Protein AF-A0A7S3HAJ5-F1 (afdb_monomer)

Secondary structure (DSSP, 8-state):
--HHHHHHHHHHHHHHHHHHHHHHHHHHHH-HHHH-GGGSSSSS-PPPPPSSTTHHHHHHHHS-HHHHHHHHHHHHHHHHHHHHHHHHHHHHHHHHHHHHHHHHHHTS---TT--GGGGGSGGGSPTT-GGGHHHHHHHHHHHHHHHHHHHHHHHHHHHT-

Solvent-accessible surface area (backbone atoms only — not comparable to full-atom values): 9421 Å² total; per-residue (Å²): 134,62,72,64,58,53,54,50,51,52,50,53,51,48,52,52,50,50,53,50,50,54,49,46,58,54,46,52,74,72,40,46,76,79,74,42,51,87,62,64,68,96,56,83,84,59,80,72,83,57,89,60,89,73,37,54,59,57,52,62,71,68,55,51,69,71,56,43,36,73,73,50,33,72,69,47,34,52,52,51,52,52,51,52,48,51,53,51,50,48,54,69,45,49,52,60,46,48,68,53,46,38,56,60,23,57,70,32,78,66,53,98,84,60,60,80,73,43,30,58,30,76,82,15,53,60,91,92,44,80,69,60,51,55,64,50,54,47,49,54,52,44,51,50,53,49,54,52,54,51,50,56,50,48,55,54,53,59,75,76,106

Nearest PDB structures (foldseek):
  8wg4-assembly1_A  TM=8.025E-01  e=1.136E-02  Mus musculus

Organism: NCBI:txid89044

Sequence (161 aa):
MTTNSIWATFSINGLFFAGLMLLFEYYRTRVLDLYAPKSRGNNPKFDLPREGFLQWVKQLYEIDDEKMFTIAGMDGYMFLRFLLFCCKLVTICSVPCALILIPVYATAPSSAYVYNFEVASMANINHNGHRLWAPFVCAYLFTFVFLYLIHKEYENFIVMR

Foldseek 3Di:
DDPVVVVVVCVVVVVVVVVVLVVCLVCVVVPCVVNPVVCPDPPDHDDRQDDDRPVNVVVVVVDDLVNQCVPLPPVRSLVVVVVVLVVVLCVVQVVVLLVQQQVLQLPAPADPPADDCSSSDPVRHDDPDPSVVSVVVSVVVSVVVVVVSVVVVVVVSVVSD

pLDDT: mean 83.34, std 10.15, range [54.38, 96.69]

InterPro domains:
  IPR032880 CSC1/OSCA1-like, N-terminal transmembrane domain [PF13967] (6-153)
  IPR045122 Calcium permeable stress-gated cation channel 1-like [PTHR13018] (1-161)

Structure (mmCIF, N/CA/C/O backbone):
data_AF-A0A7S3HAJ5-F1
#
_entry.id   AF-A0A7S3HAJ5-F1
#
loop_
_atom_site.group_PDB
_atom_site.id
_atom_site.type_symbol
_atom_site.label_atom_id
_atom_site.label_alt_id
_atom_site.label_comp_id
_atom_site.label_asym_id
_atom_site.label_entity_id
_atom_site.label_seq_id
_atom_site.pdbx_PDB_ins_code
_atom_site.Cartn_x
_atom_site.Cartn_y
_atom_site.Cartn_z
_atom_site.occupancy
_atom_site.B_iso_or_equiv
_atom_site.auth_seq_id
_atom_site.auth_comp_id
_atom_site.auth_asym_id
_atom_site.auth_atom_id
_atom_site.pdbx_PDB_model_num
ATOM 1 N N . MET A 1 1 ? 19.028 14.182 -9.783 1.00 56.41 1 MET A N 1
ATOM 2 C CA . MET A 1 1 ? 19.153 13.978 -8.316 1.00 56.41 1 MET A CA 1
ATOM 3 C C . MET A 1 1 ? 20.288 13.002 -8.061 1.00 56.41 1 MET A C 1
ATOM 5 O O . MET A 1 1 ? 20.353 12.000 -8.760 1.00 56.41 1 MET A O 1
ATOM 9 N N . THR A 1 2 ? 21.200 13.276 -7.127 1.00 75.19 2 THR A N 1
ATOM 10 C CA . THR A 1 2 ? 22.263 12.312 -6.797 1.00 75.19 2 THR A CA 1
ATOM 11 C C . THR A 1 2 ? 21.691 11.196 -5.924 1.00 75.19 2 THR A C 1
ATOM 13 O O . THR A 1 2 ? 20.869 11.441 -5.040 1.00 75.19 2 THR A O 1
ATOM 16 N N . THR A 1 3 ? 22.131 9.959 -6.151 1.00 76.38 3 THR A N 1
ATOM 17 C CA . THR A 1 3 ? 21.718 8.774 -5.376 1.00 76.38 3 THR A CA 1
ATOM 18 C C . THR A 1 3 ? 21.933 8.974 -3.869 1.00 76.38 3 THR A C 1
ATOM 20 O O . THR A 1 3 ? 21.141 8.510 -3.053 1.00 76.38 3 THR A O 1
ATOM 23 N N . ASN A 1 4 ? 22.942 9.766 -3.495 1.00 84.44 4 ASN A N 1
ATOM 24 C CA . ASN A 1 4 ? 23.254 10.111 -2.108 1.00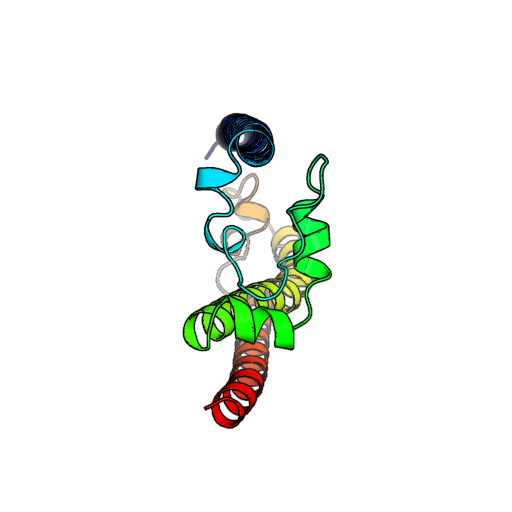 84.44 4 ASN A CA 1
ATOM 25 C C . ASN A 1 4 ? 22.162 10.952 -1.434 1.00 84.44 4 ASN A C 1
ATOM 27 O O . ASN A 1 4 ? 21.859 10.723 -0.266 1.00 84.44 4 ASN A O 1
ATOM 31 N N . SER A 1 5 ? 21.543 11.896 -2.152 1.00 86.75 5 SER A N 1
ATOM 32 C CA . SER A 1 5 ? 20.444 12.694 -1.598 1.00 86.75 5 SER A CA 1
ATOM 33 C C . SER A 1 5 ? 19.233 11.823 -1.273 1.00 86.75 5 SER A C 1
ATOM 35 O O . SER A 1 5 ? 18.606 12.019 -0.240 1.00 86.75 5 SER A O 1
ATOM 37 N N . ILE A 1 6 ? 18.948 10.817 -2.104 1.00 86.31 6 ILE A N 1
ATOM 38 C CA . ILE A 1 6 ? 17.839 9.880 -1.892 1.00 86.31 6 ILE A CA 1
ATOM 39 C C . ILE A 1 6 ? 18.073 9.057 -0.618 1.00 86.31 6 ILE A C 1
ATOM 41 O O . ILE A 1 6 ? 17.205 9.015 0.252 1.00 86.31 6 ILE A O 1
ATOM 45 N N . TRP A 1 7 ? 19.262 8.465 -0.462 1.00 88.75 7 TRP A N 1
ATOM 46 C CA . TRP A 1 7 ? 19.624 7.710 0.744 1.00 88.75 7 TRP A CA 1
ATOM 47 C C . TRP A 1 7 ? 19.600 8.561 2.013 1.00 88.75 7 TRP A C 1
ATOM 49 O O . TRP A 1 7 ? 19.108 8.100 3.044 1.00 88.75 7 TRP A O 1
ATOM 59 N N . ALA A 1 8 ? 20.075 9.806 1.942 1.00 92.31 8 ALA A N 1
ATOM 60 C CA . ALA A 1 8 ? 19.991 10.738 3.060 1.00 92.31 8 ALA A CA 1
ATOM 61 C C . ALA A 1 8 ? 18.527 11.023 3.438 1.00 92.31 8 ALA A C 1
ATOM 63 O O . ALA A 1 8 ? 18.167 10.924 4.610 1.00 92.31 8 ALA A O 1
ATOM 64 N N . THR A 1 9 ? 17.660 11.293 2.455 1.00 92.88 9 THR A N 1
ATOM 65 C CA . THR A 1 9 ? 16.228 11.528 2.688 1.00 92.88 9 THR A CA 1
ATOM 66 C C . THR A 1 9 ? 15.540 10.300 3.280 1.00 92.88 9 THR A C 1
ATOM 68 O O . THR A 1 9 ? 14.816 10.440 4.264 1.00 92.88 9 THR A O 1
ATOM 71 N N . PHE A 1 10 ? 15.778 9.098 2.750 1.00 93.25 10 PHE A N 1
ATOM 72 C CA . PHE A 1 10 ? 15.230 7.863 3.324 1.00 93.25 10 PHE A CA 1
ATOM 73 C C . PHE A 1 10 ? 15.692 7.646 4.762 1.00 93.25 10 PHE A C 1
ATOM 75 O O . PHE A 1 10 ? 14.879 7.300 5.615 1.00 93.25 10 PHE A O 1
ATOM 82 N N . SER A 1 11 ? 16.972 7.892 5.044 1.00 94.88 11 SER A N 1
ATOM 83 C CA . SER A 1 11 ? 17.536 7.695 6.381 1.00 94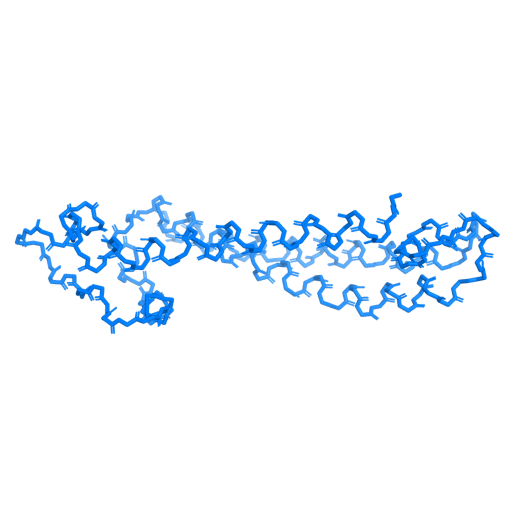.88 11 SER A CA 1
ATOM 84 C C . SER A 1 11 ? 16.925 8.662 7.394 1.00 94.88 11 SER A C 1
ATOM 86 O O . SER A 1 11 ? 16.471 8.238 8.453 1.00 94.88 11 SER A O 1
ATOM 88 N N . ILE A 1 12 ? 16.851 9.954 7.059 1.00 95.94 12 ILE A N 1
ATOM 89 C CA . ILE A 1 12 ? 16.289 10.983 7.945 1.00 95.94 12 ILE A CA 1
ATOM 90 C C . ILE A 1 12 ? 14.798 10.727 8.199 1.00 95.94 12 ILE A C 1
ATOM 92 O O . ILE A 1 12 ? 14.366 10.724 9.351 1.00 95.94 12 ILE A O 1
ATOM 96 N N . ASN A 1 13 ? 14.016 10.460 7.146 1.00 96.19 13 ASN A N 1
ATOM 97 C CA . ASN A 1 13 ? 12.589 10.166 7.297 1.00 96.19 13 ASN A CA 1
ATOM 98 C C . ASN A 1 13 ? 12.351 8.858 8.058 1.00 96.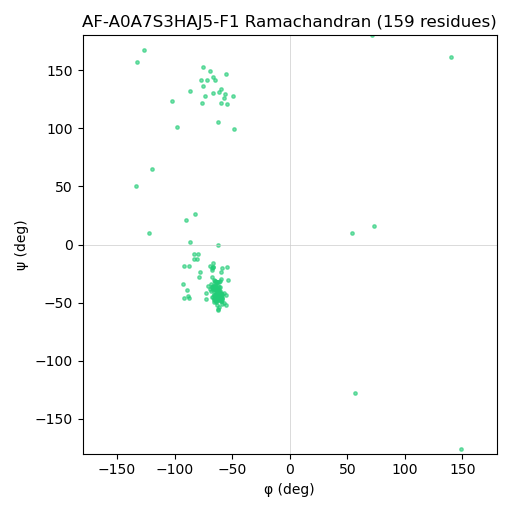19 13 ASN A C 1
ATOM 100 O O . ASN A 1 13 ? 11.450 8.795 8.888 1.00 96.19 13 ASN A O 1
ATOM 104 N N . GLY A 1 14 ? 13.173 7.833 7.818 1.00 96.50 14 GLY A N 1
ATOM 105 C CA . GLY A 1 14 ? 13.107 6.562 8.534 1.00 96.50 14 GLY A CA 1
ATOM 106 C C . GLY A 1 14 ? 13.385 6.720 10.028 1.00 96.50 14 GLY A C 1
ATOM 107 O O . GLY A 1 14 ? 12.641 6.181 10.844 1.00 96.50 14 GLY A O 1
ATOM 108 N N . LEU A 1 15 ? 14.397 7.512 10.399 1.00 96.62 15 LEU A N 1
ATOM 109 C CA . LEU A 1 15 ? 14.696 7.830 11.799 1.00 96.62 15 LEU A CA 1
ATOM 110 C C . LEU A 1 15 ? 13.556 8.605 12.465 1.00 96.62 15 LEU A C 1
ATOM 112 O O . LEU A 1 15 ? 13.157 8.272 13.579 1.00 96.62 15 LEU A O 1
ATOM 116 N N . PHE A 1 16 ? 13.004 9.607 11.778 1.00 96.69 16 PHE A N 1
ATOM 117 C CA . PHE A 1 16 ? 11.878 10.382 12.293 1.00 96.69 16 PHE A CA 1
ATOM 118 C C . PHE A 1 16 ? 10.631 9.509 12.486 1.00 96.69 16 PHE A C 1
ATOM 120 O O . PHE A 1 16 ? 10.009 9.539 13.547 1.00 96.69 16 PHE A O 1
ATOM 127 N N . PHE A 1 17 ? 10.310 8.667 11.501 1.00 95.62 17 PHE A N 1
ATOM 128 C CA . PHE A 1 17 ? 9.215 7.704 11.579 1.00 95.62 17 PHE A CA 1
ATOM 129 C C . PHE A 1 17 ? 9.405 6.715 12.733 1.00 95.62 17 PHE A C 1
ATOM 131 O O . PHE A 1 17 ? 8.486 6.519 13.523 1.00 95.62 17 PHE A O 1
ATOM 138 N N . ALA A 1 18 ? 10.598 6.133 12.881 1.00 94.94 18 ALA A N 1
ATOM 139 C CA . ALA A 1 18 ? 10.899 5.216 13.976 1.00 94.94 18 ALA A CA 1
ATOM 140 C C . ALA A 1 18 ? 10.765 5.902 15.346 1.00 94.94 18 ALA A C 1
ATOM 142 O O . ALA A 1 18 ? 10.163 5.337 16.257 1.00 94.94 18 ALA A O 1
ATOM 143 N N . GLY A 1 19 ? 11.255 7.139 15.479 1.00 95.50 19 GLY A N 1
ATOM 144 C CA . GLY A 1 19 ? 11.101 7.935 16.697 1.00 95.50 19 GLY A CA 1
ATOM 145 C C . GLY A 1 19 ? 9.635 8.193 17.049 1.00 95.50 19 GLY A C 1
ATOM 146 O O . GLY A 1 19 ? 9.229 7.969 18.188 1.00 95.50 19 GLY A O 1
ATOM 147 N N . LEU A 1 20 ? 8.820 8.595 16.068 1.00 94.25 20 LEU A N 1
ATOM 148 C CA . LEU A 1 20 ? 7.381 8.791 16.257 1.00 94.25 20 LEU A CA 1
ATOM 149 C C . LEU A 1 20 ? 6.644 7.489 16.583 1.00 94.25 20 LEU A C 1
ATOM 151 O O . LEU A 1 20 ? 5.751 7.501 17.424 1.00 94.25 20 LEU A O 1
ATOM 155 N N . MET A 1 21 ? 7.021 6.370 15.963 1.00 92.12 21 MET A N 1
ATOM 156 C CA . MET A 1 21 ? 6.429 5.060 16.240 1.00 92.12 21 MET A CA 1
ATOM 157 C C . MET A 1 21 ? 6.720 4.591 17.667 1.00 92.12 21 MET A C 1
ATOM 159 O O . MET A 1 21 ? 5.804 4.158 18.363 1.00 92.12 21 MET A O 1
ATOM 163 N N . LEU A 1 22 ? 7.961 4.740 18.139 1.00 91.38 22 LEU A N 1
ATOM 164 C CA . LEU A 1 22 ? 8.329 4.420 19.522 1.00 91.38 22 LEU A CA 1
ATOM 165 C C . LEU A 1 22 ? 7.603 5.325 20.520 1.00 91.38 22 LEU A C 1
ATOM 167 O O . LEU A 1 22 ? 7.104 4.859 21.544 1.00 91.38 22 LEU A O 1
ATOM 171 N N . LEU A 1 23 ? 7.506 6.617 20.203 1.00 91.75 23 LEU A N 1
ATOM 172 C CA . LEU A 1 23 ? 6.760 7.582 20.999 1.00 91.75 23 LEU A CA 1
ATOM 173 C C . LEU A 1 23 ? 5.273 7.204 21.062 1.00 91.75 23 LEU A C 1
ATOM 175 O O . LEU A 1 23 ? 4.686 7.193 22.143 1.00 91.75 23 LEU A O 1
ATOM 179 N N . PHE A 1 24 ? 4.676 6.834 19.929 1.00 89.50 24 PHE A N 1
ATOM 180 C CA . PHE A 1 24 ? 3.292 6.377 19.851 1.00 89.50 24 PHE A CA 1
ATOM 181 C C . PHE A 1 24 ? 3.057 5.130 20.703 1.00 89.50 24 PHE A C 1
ATOM 183 O O . PHE A 1 24 ? 2.125 5.111 21.500 1.00 89.50 24 PHE A O 1
ATOM 190 N N . GLU A 1 25 ? 3.899 4.104 20.599 1.00 88.25 25 GLU A N 1
ATOM 191 C CA . GLU A 1 25 ? 3.740 2.885 21.397 1.00 88.25 25 GLU A CA 1
ATOM 192 C C . GLU A 1 25 ? 3.944 3.120 22.897 1.00 88.25 25 GLU A C 1
ATOM 194 O O . GLU A 1 25 ? 3.225 2.542 23.722 1.00 88.25 25 GLU A O 1
ATOM 199 N N . TYR A 1 26 ? 4.869 4.019 23.250 1.00 86.31 26 TYR A N 1
ATOM 200 C CA . TYR A 1 26 ? 5.077 4.452 24.626 1.00 86.31 26 TYR A CA 1
ATOM 201 C C . TYR A 1 26 ? 3.837 5.164 25.185 1.00 86.31 26 TYR A C 1
ATOM 203 O O . TYR A 1 26 ? 3.314 4.770 26.231 1.00 86.31 26 TYR A O 1
ATOM 211 N N . TYR A 1 27 ? 3.316 6.177 24.483 1.00 86.56 27 TYR A N 1
ATOM 212 C CA . TYR A 1 27 ? 2.150 6.936 24.945 1.00 86.56 27 TYR A CA 1
ATOM 213 C C . TYR A 1 27 ? 0.847 6.135 24.885 1.00 86.56 27 TYR A C 1
ATOM 215 O O . TYR A 1 27 ? 0.035 6.256 25.801 1.00 86.56 27 TYR A O 1
ATOM 223 N N . ARG A 1 28 ? 0.660 5.275 23.877 1.00 82.19 28 ARG A N 1
ATOM 224 C CA . ARG A 1 28 ? -0.521 4.407 23.737 1.00 82.19 28 ARG A CA 1
ATOM 225 C C . ARG A 1 28 ? -0.719 3.512 24.958 1.00 82.19 28 ARG A C 1
ATOM 227 O O . ARG A 1 28 ? -1.846 3.344 25.409 1.00 82.19 28 ARG A O 1
ATOM 234 N N . THR A 1 29 ? 0.365 2.946 25.488 1.00 76.44 29 THR A N 1
ATOM 235 C CA . THR A 1 29 ? 0.304 2.019 26.632 1.00 76.44 29 THR A CA 1
ATOM 236 C C . THR A 1 29 ? 0.137 2.762 27.964 1.00 76.44 29 THR A C 1
ATOM 238 O O . THR A 1 29 ? -0.425 2.224 28.912 1.00 76.44 29 THR A O 1
ATOM 241 N N . ARG A 1 30 ? 0.614 4.012 28.057 1.00 79.00 30 ARG A N 1
ATOM 242 C CA . ARG A 1 30 ? 0.601 4.803 29.301 1.00 79.00 30 ARG A CA 1
ATOM 243 C C . ARG A 1 30 ? -0.638 5.685 29.464 1.00 79.00 30 ARG A C 1
ATOM 245 O O . ARG A 1 30 ? -1.073 5.889 30.591 1.00 79.00 30 ARG A O 1
ATOM 252 N N . VAL A 1 31 ? -1.190 6.223 28.373 1.00 81.62 31 VAL A N 1
ATOM 253 C CA . VAL A 1 31 ? -2.262 7.237 28.392 1.00 81.62 31 VAL A CA 1
ATOM 254 C C . VAL A 1 31 ? -3.511 6.713 27.676 1.00 81.62 31 VAL A C 1
ATOM 256 O O . VAL A 1 31 ? -3.945 7.234 26.648 1.00 81.62 31 VAL A O 1
ATOM 259 N N . LEU A 1 32 ? -4.114 5.665 28.240 1.00 74.75 32 LEU A N 1
ATOM 260 C CA . LEU A 1 32 ? -5.351 5.067 27.721 1.00 74.75 32 LEU A CA 1
ATOM 261 C C . LEU A 1 32 ? -6.522 6.064 27.682 1.00 74.75 32 LEU A C 1
ATOM 263 O O . LEU A 1 32 ? -7.354 5.982 26.783 1.00 74.75 32 LEU A O 1
ATOM 267 N N . ASP A 1 33 ? -6.549 7.046 28.587 1.00 72.44 33 ASP A N 1
ATOM 268 C CA . ASP A 1 33 ? -7.603 8.069 28.633 1.00 72.44 33 ASP A CA 1
ATOM 269 C C . ASP A 1 33 ? -7.669 8.933 27.364 1.00 72.44 33 ASP A C 1
ATOM 271 O O . ASP A 1 33 ? -8.756 9.345 26.960 1.00 72.44 33 ASP A O 1
ATOM 275 N N . LEU A 1 34 ? -6.527 9.187 26.713 1.00 79.88 34 LEU A N 1
ATOM 276 C CA . LEU A 1 34 ? -6.467 9.978 25.481 1.00 79.88 34 LEU A CA 1
ATOM 277 C C . LEU A 1 34 ? -6.632 9.105 24.229 1.00 79.88 34 LEU A C 1
ATOM 279 O O . LEU A 1 34 ? -7.293 9.514 23.278 1.00 79.88 34 LEU A O 1
ATOM 283 N N . TYR A 1 35 ? -6.039 7.905 24.225 1.00 76.69 35 TYR A N 1
ATOM 284 C CA . TYR A 1 35 ? -5.977 7.034 23.042 1.00 76.69 35 TYR A CA 1
ATOM 285 C C . TYR A 1 35 ? -7.134 6.029 22.926 1.00 76.69 35 TYR A C 1
ATOM 287 O O . TYR A 1 35 ? -7.384 5.521 21.834 1.00 76.69 35 TYR A O 1
ATOM 295 N N . ALA A 1 36 ? -7.860 5.742 24.009 1.00 74.06 36 ALA A N 1
ATOM 296 C CA . ALA A 1 36 ? -9.001 4.824 24.018 1.00 74.06 36 ALA A CA 1
ATOM 297 C C . ALA A 1 36 ? -10.238 5.393 24.755 1.00 74.06 36 ALA A C 1
ATOM 299 O O . ALA A 1 36 ? -10.845 4.691 25.569 1.00 74.06 36 ALA A O 1
ATOM 300 N N . PRO A 1 37 ? -10.699 6.625 24.450 1.00 72.12 37 PRO A N 1
ATOM 301 C CA . PRO A 1 37 ? -11.827 7.237 25.159 1.00 72.12 37 PRO A CA 1
ATOM 302 C C . PRO A 1 37 ? -13.143 6.477 24.937 1.00 72.12 37 PRO A C 1
ATOM 304 O O . PRO A 1 37 ? -13.964 6.390 25.844 1.00 72.12 37 PRO A O 1
ATOM 307 N N . LYS A 1 38 ? -13.332 5.855 23.761 1.00 65.06 38 LYS A N 1
ATOM 308 C CA . LYS A 1 38 ? -14.519 5.033 23.443 1.00 65.06 38 LYS A CA 1
ATOM 309 C C . LYS A 1 38 ? -14.601 3.736 24.260 1.00 65.06 38 LYS A C 1
ATOM 311 O O . LYS A 1 38 ? -15.688 3.182 24.399 1.00 65.06 38 LYS A O 1
ATOM 316 N N . SER A 1 39 ? -13.477 3.284 24.824 1.00 62.50 39 SER A N 1
ATOM 317 C CA . SER A 1 39 ? -13.419 2.133 25.734 1.00 62.50 39 SER A CA 1
ATOM 318 C C . SER A 1 39 ? -13.844 2.492 27.164 1.00 62.50 39 SER A C 1
ATOM 320 O O . SER A 1 39 ? -13.962 1.606 28.009 1.00 62.50 39 SER A O 1
ATOM 322 N N . ARG A 1 40 ? -14.053 3.782 27.459 1.00 59.91 40 ARG A N 1
ATOM 323 C CA . ARG A 1 40 ? -14.383 4.290 28.789 1.00 59.91 40 ARG A CA 1
ATOM 324 C C . ARG A 1 40 ? -15.898 4.501 28.895 1.00 59.91 40 ARG A C 1
ATOM 326 O O . ARG A 1 40 ? -16.426 5.487 28.394 1.00 59.91 40 ARG A O 1
ATOM 333 N N . GLY A 1 41 ? -16.607 3.569 29.536 1.00 61.22 41 GLY A N 1
ATOM 334 C CA . GLY A 1 41 ? -18.052 3.668 29.799 1.00 61.22 41 GLY A CA 1
ATOM 335 C C . GLY A 1 41 ? -18.769 2.314 29.835 1.00 61.22 41 GLY A C 1
ATOM 336 O O . GLY A 1 41 ? -18.141 1.272 29.689 1.00 61.22 41 GLY A O 1
ATOM 337 N N . ASN A 1 42 ? -20.098 2.331 29.991 1.00 54.38 42 ASN A N 1
ATOM 338 C CA . ASN A 1 42 ? -20.966 1.139 29.963 1.00 54.38 42 ASN A CA 1
ATOM 339 C C . ASN A 1 42 ? -21.323 0.692 28.525 1.00 54.38 42 ASN A C 1
ATOM 341 O O . ASN A 1 42 ? -22.386 0.124 28.281 1.00 54.38 42 ASN A O 1
ATOM 345 N N . ASN A 1 43 ? -20.458 1.018 27.563 1.00 57.53 43 ASN A N 1
ATOM 346 C CA . ASN A 1 43 ? -20.584 0.602 26.170 1.00 57.53 43 ASN A CA 1
ATOM 347 C C . ASN A 1 43 ? -20.186 -0.880 26.053 1.00 57.53 43 ASN A C 1
ATOM 349 O O . ASN A 1 43 ? -19.397 -1.349 26.880 1.00 57.53 43 ASN A O 1
ATOM 353 N N . PRO A 1 44 ? -20.712 -1.637 25.068 1.00 55.59 44 PRO A N 1
ATOM 354 C CA . PRO A 1 44 ? -20.350 -3.043 24.885 1.00 55.59 44 PRO A CA 1
ATOM 355 C C . PRO A 1 44 ? -18.827 -3.177 24.899 1.00 55.59 44 PRO A C 1
ATOM 357 O O . PRO A 1 44 ? -18.147 -2.408 24.225 1.00 55.59 44 PRO A O 1
ATOM 360 N N . LYS A 1 45 ? -18.314 -4.082 25.744 1.00 58.59 45 LYS A N 1
ATOM 361 C CA . LYS A 1 45 ? -16.892 -4.214 26.094 1.00 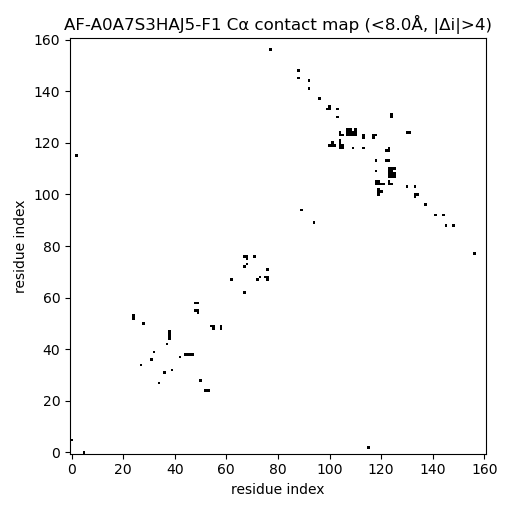58.59 45 LYS A CA 1
ATOM 362 C C . LYS A 1 45 ? -16.028 -4.218 24.834 1.00 58.59 45 LYS A C 1
ATOM 364 O O . LYS A 1 45 ? -15.912 -5.235 24.159 1.00 58.59 45 LYS A O 1
ATOM 369 N N . PHE A 1 46 ? -15.445 -3.069 24.524 1.00 62.72 46 PHE A N 1
ATOM 370 C CA . PHE A 1 46 ? -14.405 -2.970 23.520 1.00 62.72 46 PHE A CA 1
ATOM 371 C C . PHE A 1 46 ? -13.188 -3.717 24.046 1.00 62.72 46 PHE A C 1
ATOM 373 O O . PHE A 1 46 ? -12.779 -3.496 25.188 1.00 62.72 46 PHE A O 1
ATOM 380 N N . ASP A 1 47 ? -12.623 -4.606 23.231 1.00 66.94 47 ASP A N 1
ATOM 381 C CA . ASP A 1 47 ? -11.379 -5.273 23.591 1.00 66.94 47 ASP A CA 1
ATOM 382 C C . ASP A 1 47 ? -10.300 -4.205 23.785 1.00 66.94 47 ASP A C 1
ATOM 384 O O . ASP A 1 47 ? -10.026 -3.403 22.885 1.00 66.94 47 ASP A O 1
ATOM 388 N N . LEU A 1 48 ? -9.707 -4.178 24.981 1.00 67.75 48 LEU A N 1
ATOM 389 C CA . LEU A 1 48 ? -8.618 -3.262 25.286 1.00 67.75 48 LEU A CA 1
ATOM 390 C C . LEU A 1 48 ? -7.489 -3.445 24.255 1.00 67.75 48 LEU A C 1
ATOM 392 O O . LEU A 1 48 ? -7.270 -4.556 23.757 1.00 67.75 48 LEU A O 1
ATOM 396 N N . PRO A 1 49 ? -6.768 -2.368 23.905 1.00 69.19 49 PRO A N 1
ATOM 397 C CA . PRO A 1 49 ? -5.621 -2.464 23.015 1.00 69.19 49 PRO A CA 1
ATOM 398 C C . PRO A 1 49 ? -4.621 -3.501 23.549 1.00 69.19 49 PRO A C 1
ATOM 400 O O . PRO A 1 49 ? -4.121 -3.349 24.660 1.00 69.19 49 PRO A O 1
ATOM 403 N N . ARG A 1 50 ? -4.316 -4.541 22.759 1.00 72.50 50 ARG A N 1
ATOM 404 C CA . ARG A 1 50 ? -3.410 -5.624 23.171 1.00 72.50 50 ARG A CA 1
ATOM 405 C C . ARG A 1 50 ? -2.026 -5.055 23.506 1.00 72.50 50 ARG A C 1
ATOM 407 O O . ARG A 1 50 ? -1.496 -4.221 22.756 1.00 72.50 50 ARG A O 1
ATOM 414 N N . GLU A 1 51 ? -1.475 -5.501 24.633 1.00 70.56 51 GLU A N 1
ATOM 415 C CA . GLU A 1 51 ? -0.186 -5.055 25.162 1.00 70.56 51 GLU A CA 1
ATOM 416 C C . GLU A 1 51 ? 0.978 -5.689 24.390 1.00 70.56 51 GLU A C 1
ATOM 418 O O . GLU A 1 51 ? 1.107 -6.910 24.321 1.00 70.56 51 GLU A O 1
ATOM 423 N N . GLY A 1 52 ? 1.843 -4.852 23.811 1.00 77.38 52 GLY A N 1
ATOM 424 C CA . GLY A 1 52 ? 3.068 -5.268 23.125 1.00 77.38 52 GLY A CA 1
ATOM 425 C C . GLY A 1 52 ? 3.361 -4.484 21.842 1.00 77.38 52 GLY A C 1
ATOM 426 O O . GLY A 1 52 ? 2.473 -3.853 21.259 1.00 77.38 52 GLY A O 1
ATOM 427 N N . PHE A 1 53 ? 4.622 -4.550 21.401 1.00 77.69 53 PHE A N 1
ATOM 428 C CA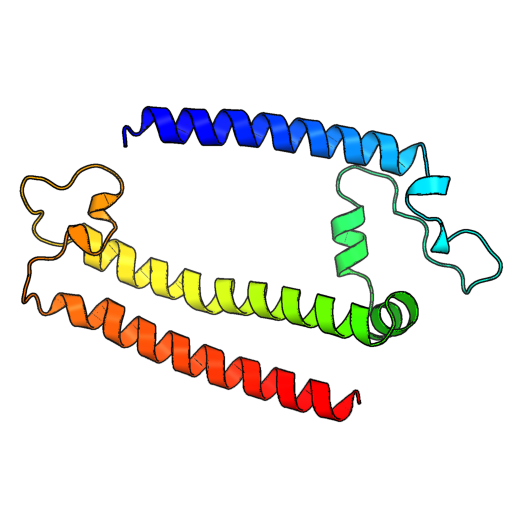 . PHE A 1 53 ? 5.128 -3.894 20.186 1.00 77.69 53 PHE A CA 1
ATOM 429 C C . PHE A 1 53 ? 4.328 -4.345 18.955 1.00 77.69 53 PHE A C 1
ATOM 431 O O . PHE A 1 53 ? 4.169 -5.546 18.729 1.00 77.69 53 PHE A O 1
ATOM 438 N N . LEU A 1 54 ? 3.778 -3.392 18.193 1.00 82.94 54 LEU A N 1
ATOM 439 C CA . LEU A 1 54 ? 2.961 -3.599 16.985 1.00 82.94 54 LEU A CA 1
ATOM 440 C C . LEU A 1 54 ? 1.738 -4.530 17.113 1.00 82.94 54 LEU A C 1
ATOM 442 O O . LEU A 1 54 ? 1.085 -4.833 16.112 1.00 82.94 54 LEU A O 1
ATOM 446 N N . GLN A 1 55 ? 1.348 -4.949 18.319 1.00 84.00 55 GLN A N 1
ATOM 447 C CA . GLN A 1 55 ? 0.217 -5.870 18.483 1.00 84.00 55 GLN A CA 1
ATOM 448 C C . GLN A 1 55 ? -1.132 -5.255 18.080 1.00 84.00 55 GLN A C 1
ATOM 450 O O . GLN A 1 55 ? -2.065 -5.988 17.755 1.00 84.00 55 GLN A O 1
ATOM 455 N N . TRP A 1 56 ? -1.221 -3.921 18.024 1.00 83.25 56 TRP A N 1
ATOM 456 C CA . TRP A 1 56 ? -2.394 -3.216 17.502 1.00 83.25 56 TRP A CA 1
ATOM 457 C C . TRP A 1 56 ? -2.662 -3.493 16.028 1.00 83.25 56 TRP A C 1
ATOM 459 O O . TRP A 1 56 ? -3.821 -3.514 15.638 1.00 83.25 56 TRP A O 1
ATOM 469 N N . VAL A 1 57 ? -1.624 -3.731 15.218 1.00 85.56 57 VAL A N 1
ATOM 470 C CA . VAL A 1 57 ? -1.802 -4.053 13.794 1.00 85.56 57 VAL A CA 1
ATOM 471 C C . VAL A 1 57 ? -2.492 -5.406 13.660 1.00 85.56 57 VAL A C 1
ATOM 473 O O . VAL A 1 57 ? -3.454 -5.544 12.911 1.00 85.56 57 VAL A O 1
ATOM 476 N N . LYS A 1 58 ? -2.041 -6.396 14.441 1.00 83.69 58 LYS A N 1
ATOM 477 C CA . LYS A 1 58 ? -2.663 -7.724 14.478 1.00 83.69 58 LYS A CA 1
ATOM 478 C C . LYS A 1 58 ? -4.100 -7.646 14.988 1.00 83.69 58 LYS A C 1
ATOM 480 O O . LYS A 1 58 ? -4.981 -8.237 14.383 1.00 83.69 58 LYS A O 1
ATOM 485 N N . GLN A 1 59 ? -4.335 -6.883 16.056 1.00 82.88 59 GLN A N 1
ATOM 486 C CA . GLN A 1 59 ? -5.684 -6.658 16.570 1.00 82.88 59 GLN A CA 1
ATOM 487 C C . GLN A 1 59 ? -6.581 -6.006 15.513 1.00 82.88 59 GLN A C 1
ATOM 489 O O . GLN A 1 59 ? -7.703 -6.451 15.340 1.00 82.88 59 GLN A O 1
ATOM 494 N N . LEU A 1 60 ? -6.087 -5.015 14.764 1.00 83.56 60 LEU A N 1
ATOM 495 C CA . LEU A 1 60 ? -6.851 -4.358 13.702 1.00 83.56 60 LEU A CA 1
ATOM 496 C C . LEU A 1 60 ? -7.242 -5.323 12.575 1.00 83.56 60 LEU A C 1
ATOM 498 O O . LEU A 1 60 ? -8.335 -5.205 12.037 1.00 83.56 60 LEU A O 1
ATOM 502 N N . TYR A 1 61 ? -6.373 -6.283 12.249 1.00 82.69 61 TYR A N 1
ATOM 503 C CA . TYR A 1 61 ? -6.644 -7.304 11.233 1.00 82.69 61 TYR A CA 1
ATOM 504 C C . TYR A 1 61 ? -7.573 -8.429 11.730 1.00 82.69 61 TYR A C 1
ATOM 506 O O . TYR A 1 61 ? -8.219 -9.091 10.927 1.00 82.69 61 TYR A O 1
ATOM 514 N N . GLU A 1 62 ? -7.636 -8.662 13.045 1.00 84.94 62 GLU A N 1
ATOM 515 C CA . GLU A 1 62 ? -8.531 -9.647 13.679 1.00 84.94 62 GLU A CA 1
ATOM 516 C C . GLU A 1 62 ? -9.958 -9.108 13.908 1.00 84.94 62 GLU A C 1
ATOM 518 O O . GLU A 1 62 ? -10.851 -9.884 14.251 1.00 84.94 62 GLU A O 1
ATOM 523 N N . ILE A 1 63 ? -10.192 -7.797 13.765 1.00 83.88 63 ILE A N 1
ATOM 524 C CA . ILE A 1 63 ? -11.521 -7.205 13.964 1.00 83.88 63 ILE A CA 1
ATOM 525 C C . ILE A 1 63 ? -12.432 -7.565 12.790 1.00 83.88 63 ILE A C 1
ATOM 527 O O . ILE A 1 63 ? -12.107 -7.318 11.633 1.00 83.88 63 ILE A O 1
ATOM 531 N N . ASP A 1 64 ? -13.604 -8.097 13.128 1.00 84.88 64 ASP A N 1
ATOM 532 C CA . ASP A 1 64 ? -14.654 -8.435 12.172 1.00 84.88 64 ASP A CA 1
ATOM 533 C C . ASP A 1 64 ? -15.305 -7.181 11.554 1.00 84.88 64 ASP A C 1
ATOM 535 O O . ASP A 1 64 ? -15.435 -6.145 12.220 1.00 84.88 64 ASP A O 1
ATOM 539 N N . ASP A 1 65 ? -15.769 -7.284 10.309 1.00 81.88 65 ASP A N 1
ATOM 540 C CA . ASP A 1 65 ? -16.398 -6.179 9.575 1.00 81.88 65 ASP A CA 1
ATOM 541 C C . ASP A 1 65 ? -17.659 -5.666 10.294 1.00 81.88 65 ASP A C 1
ATOM 543 O O . ASP A 1 65 ? -17.893 -4.455 10.359 1.00 81.88 65 ASP A O 1
ATOM 547 N N . GLU A 1 66 ? -18.440 -6.561 10.910 1.00 82.06 66 GLU A N 1
ATOM 548 C CA . GLU A 1 66 ? -19.643 -6.199 11.679 1.00 82.06 66 GLU A CA 1
ATOM 549 C C . GLU A 1 66 ? -19.302 -5.371 12.927 1.00 82.06 66 GLU A C 1
ATOM 551 O O . GLU A 1 66 ? -19.983 -4.397 13.286 1.00 82.06 66 GLU A O 1
ATOM 556 N N . LYS A 1 67 ? -18.191 -5.727 13.583 1.00 81.06 67 LYS A N 1
ATOM 557 C CA . LYS A 1 67 ? -17.662 -4.957 14.708 1.00 81.06 67 LYS A CA 1
ATOM 558 C C . LYS A 1 67 ? -17.155 -3.609 14.211 1.00 81.06 67 LYS A C 1
ATOM 560 O O . LYS A 1 67 ? -17.509 -2.597 14.805 1.00 81.06 67 LYS A O 1
ATOM 565 N N . MET A 1 68 ? -16.404 -3.550 13.108 1.00 81.62 68 MET A N 1
ATOM 566 C CA . MET A 1 68 ? -15.967 -2.269 12.537 1.00 81.62 68 MET A CA 1
ATOM 567 C C . MET A 1 68 ? -17.145 -1.335 12.241 1.00 81.62 68 MET A C 1
ATOM 569 O O . MET A 1 68 ? -17.080 -0.157 12.598 1.00 81.62 68 MET A O 1
ATOM 573 N N . PHE A 1 69 ? -18.233 -1.858 11.670 1.00 82.81 69 PHE A N 1
ATOM 574 C CA . PHE A 1 69 ? -19.442 -1.087 11.381 1.00 82.81 69 PHE A CA 1
ATOM 575 C C . PHE A 1 69 ? -20.060 -0.474 12.646 1.00 82.81 69 PHE A C 1
ATOM 577 O O . PHE A 1 69 ? -20.361 0.720 12.684 1.00 82.81 69 PHE A O 1
ATOM 584 N N . THR A 1 70 ? -20.164 -1.257 13.722 1.00 82.31 70 THR A N 1
ATOM 585 C CA . THR A 1 70 ? -20.725 -0.800 15.007 1.00 82.31 70 THR A CA 1
ATOM 586 C C . THR A 1 70 ? -19.868 0.291 15.667 1.00 82.31 70 THR A C 1
ATOM 588 O O . THR A 1 70 ? -20.381 1.190 16.331 1.00 82.31 70 THR A O 1
ATOM 591 N N . ILE A 1 71 ? -18.545 0.229 15.490 1.00 80.12 71 ILE A N 1
ATOM 592 C CA . ILE A 1 71 ? -17.567 1.077 16.190 1.00 80.12 71 ILE A CA 1
ATOM 593 C C . ILE A 1 71 ? -17.302 2.399 15.460 1.00 80.12 71 ILE A C 1
ATOM 595 O O . ILE A 1 71 ? -17.182 3.467 16.082 1.00 80.12 71 ILE A O 1
ATOM 599 N N . ALA A 1 72 ? -17.129 2.307 14.143 1.00 83.06 72 ALA A N 1
ATOM 600 C CA . ALA A 1 72 ? -16.804 3.428 13.273 1.00 83.06 72 ALA A CA 1
ATOM 601 C C . ALA A 1 72 ? -18.063 4.158 12.782 1.00 83.06 72 ALA A C 1
ATOM 603 O O . ALA A 1 72 ? -17.973 5.316 12.373 1.00 83.06 72 ALA A O 1
ATOM 604 N N . GLY A 1 73 ? -19.227 3.505 12.857 1.00 86.50 73 GLY A N 1
ATOM 605 C CA . GLY A 1 73 ? -20.437 3.949 12.181 1.00 86.50 73 GLY A CA 1
ATOM 606 C C . GLY A 1 73 ? -20.338 3.749 10.668 1.00 86.50 73 GLY A C 1
ATOM 607 O O . GLY A 1 73 ? -19.321 3.294 10.142 1.00 86.50 73 GLY A O 1
ATOM 608 N N . MET A 1 74 ? -21.400 4.126 9.957 1.00 85.56 74 MET A N 1
ATOM 609 C CA . MET A 1 74 ? -21.499 3.940 8.506 1.00 85.56 74 MET A CA 1
ATOM 610 C C . MET A 1 74 ? -20.400 4.692 7.735 1.00 85.56 74 MET A C 1
ATOM 612 O O . MET A 1 74 ? -19.722 4.098 6.901 1.00 85.56 74 MET A O 1
ATOM 616 N N . ASP A 1 75 ? -20.182 5.973 8.047 1.00 89.12 75 ASP A N 1
ATOM 617 C CA . ASP A 1 75 ? -19.203 6.822 7.351 1.00 89.12 75 ASP A CA 1
ATOM 618 C C . ASP A 1 75 ? -17.755 6.350 7.580 1.00 89.12 75 ASP A C 1
ATOM 620 O O . ASP A 1 75 ? -16.992 6.143 6.635 1.00 89.12 75 ASP A O 1
ATOM 624 N N . GLY A 1 76 ? -17.397 6.064 8.838 1.00 88.56 76 GLY A N 1
ATOM 625 C CA . GLY A 1 76 ? -16.064 5.568 9.183 1.00 88.56 76 GLY A CA 1
ATOM 626 C C . GLY A 1 76 ? -15.773 4.181 8.601 1.00 88.56 76 GLY A C 1
ATOM 627 O O . GLY A 1 76 ? -14.657 3.929 8.143 1.00 88.56 76 GLY A O 1
ATOM 628 N N . TYR A 1 77 ? -16.776 3.298 8.565 1.00 88.31 77 TYR A N 1
ATOM 629 C CA . TYR A 1 77 ? -16.663 1.993 7.914 1.00 88.31 77 TYR A CA 1
ATOM 630 C C . TYR A 1 77 ? -16.415 2.136 6.406 1.00 88.31 77 TYR A C 1
ATOM 632 O O . TYR A 1 77 ? -15.481 1.530 5.878 1.00 88.31 77 TYR A O 1
ATOM 640 N N . MET A 1 78 ? -17.189 2.984 5.717 1.00 87.75 78 MET A N 1
ATOM 641 C CA . MET A 1 78 ? -17.012 3.236 4.283 1.00 87.75 78 MET A CA 1
ATOM 642 C C . MET A 1 78 ? -15.621 3.797 3.965 1.00 87.75 78 MET A C 1
ATOM 644 O O . MET A 1 78 ? -14.983 3.344 3.012 1.00 87.75 78 MET A O 1
ATOM 648 N N . PHE A 1 79 ? -15.115 4.725 4.783 1.00 90.00 79 PHE A N 1
ATOM 649 C CA . PHE A 1 79 ? -13.771 5.280 4.618 1.00 90.00 79 PHE A CA 1
ATOM 650 C C . PHE A 1 79 ? -12.671 4.217 4.768 1.00 90.00 79 PHE A C 1
ATOM 652 O O . PHE A 1 79 ? -11.773 4.130 3.929 1.00 90.00 79 PHE A O 1
ATOM 659 N N . LEU A 1 80 ? -12.750 3.366 5.796 1.00 89.69 80 LEU A N 1
ATOM 660 C CA . LEU A 1 80 ? -11.782 2.282 6.007 1.00 89.69 80 LEU A CA 1
ATOM 661 C C . LEU A 1 80 ? -11.798 1.273 4.858 1.00 89.69 80 LEU A C 1
ATOM 663 O O . LEU A 1 80 ? -10.739 0.889 4.356 1.00 89.69 80 LEU A O 1
ATOM 667 N N . ARG A 1 81 ? -12.989 0.891 4.389 1.00 88.94 81 ARG A N 1
ATOM 668 C CA . ARG A 1 81 ? -13.132 0.004 3.231 1.00 88.94 81 ARG A CA 1
ATOM 669 C C . ARG A 1 81 ? -12.540 0.620 1.968 1.00 88.94 81 ARG A C 1
ATOM 671 O O . ARG A 1 81 ? -11.840 -0.065 1.226 1.00 88.94 81 ARG A O 1
ATOM 678 N N . PHE A 1 82 ? -12.754 1.917 1.754 1.00 90.31 82 PHE A N 1
ATOM 679 C CA . PHE A 1 82 ? -12.164 2.651 0.636 1.00 90.31 82 PHE A CA 1
ATOM 680 C C . PHE A 1 82 ? -10.628 2.687 0.703 1.00 90.31 82 PHE A C 1
ATOM 682 O O . PHE A 1 82 ? -9.965 2.509 -0.321 1.00 90.31 82 PHE A O 1
ATOM 689 N N . LEU A 1 83 ? -10.039 2.846 1.892 1.00 92.06 83 LEU A N 1
ATOM 690 C CA . LEU A 1 83 ? -8.586 2.766 2.068 1.00 92.06 83 LEU A CA 1
ATOM 691 C C . LEU A 1 83 ? -8.048 1.364 1.758 1.00 92.06 83 LEU A C 1
ATOM 693 O O . LEU A 1 83 ? -7.074 1.233 1.015 1.00 92.06 83 LEU A O 1
ATOM 697 N N . LEU A 1 84 ? -8.699 0.314 2.267 1.00 90.25 84 LEU A N 1
ATOM 698 C CA . LEU A 1 84 ? -8.327 -1.074 1.970 1.00 90.25 84 LEU A CA 1
ATOM 699 C C . LEU A 1 84 ? -8.452 -1.386 0.475 1.00 90.25 84 LEU A C 1
ATOM 701 O O . LEU A 1 84 ? -7.577 -2.040 -0.095 1.00 90.25 84 LEU A O 1
ATOM 705 N N . PHE A 1 85 ? -9.493 -0.870 -0.177 1.00 91.62 85 PHE A N 1
ATOM 706 C CA . PHE A 1 85 ? -9.661 -0.926 -1.624 1.00 91.62 85 PHE A CA 1
ATOM 707 C C . PHE A 1 85 ? -8.493 -0.256 -2.357 1.00 91.62 85 PHE A C 1
ATOM 709 O O . PHE A 1 85 ? -7.910 -0.870 -3.250 1.00 91.62 85 PHE A O 1
ATOM 716 N N . CYS A 1 86 ? -8.098 0.956 -1.954 1.00 93.12 86 CYS A N 1
ATOM 717 C CA . CYS A 1 86 ? -6.951 1.652 -2.537 1.00 93.12 86 CYS A CA 1
ATOM 718 C C . CYS A 1 86 ? -5.664 0.829 -2.392 1.00 93.12 86 CYS A C 1
ATOM 720 O O . CYS A 1 86 ? -4.938 0.648 -3.370 1.00 93.12 86 CYS A O 1
ATOM 722 N N . CYS A 1 87 ? -5.402 0.275 -1.204 1.00 93.44 87 CYS A N 1
ATOM 723 C CA . CYS A 1 87 ? -4.250 -0.596 -0.967 1.00 93.44 87 CYS A CA 1
ATOM 724 C C . CYS A 1 87 ? -4.284 -1.833 -1.870 1.00 93.44 87 CYS A C 1
ATOM 726 O O . CYS A 1 87 ? -3.305 -2.125 -2.552 1.00 93.44 87 CYS A O 1
ATOM 728 N N . LYS A 1 88 ? -5.426 -2.524 -1.932 1.00 92.19 88 LYS A N 1
ATOM 729 C CA . LYS A 1 88 ? -5.625 -3.704 -2.778 1.00 92.19 88 LYS A CA 1
ATOM 730 C C . LYS A 1 88 ? -5.403 -3.383 -4.254 1.00 92.19 88 LYS A C 1
ATOM 732 O O . LYS A 1 88 ? -4.750 -4.155 -4.952 1.00 92.19 88 LYS A O 1
ATOM 737 N N . LEU A 1 89 ? -5.907 -2.244 -4.720 1.00 93.62 89 LEU A N 1
ATOM 738 C CA . LEU A 1 89 ? -5.745 -1.789 -6.094 1.00 93.62 89 LEU A CA 1
ATOM 739 C C . LEU A 1 89 ? -4.280 -1.513 -6.418 1.00 93.62 89 LEU A C 1
ATOM 741 O O . LEU A 1 89 ? -3.768 -2.009 -7.421 1.00 93.62 89 LEU A O 1
ATOM 745 N N . VAL A 1 90 ? -3.585 -0.780 -5.546 1.00 92.69 90 VAL A N 1
ATOM 746 C CA . VAL A 1 90 ? -2.150 -0.532 -5.699 1.00 92.69 90 VAL A CA 1
ATOM 747 C C . VAL A 1 90 ? -1.393 -1.853 -5.719 1.00 92.69 90 VAL A C 1
ATOM 749 O O . VAL A 1 90 ? -0.590 -2.044 -6.621 1.00 92.69 90 VAL A O 1
ATOM 752 N N . THR A 1 91 ? -1.655 -2.805 -4.825 1.00 92.56 91 THR A N 1
ATOM 753 C CA . THR A 1 91 ? -0.941 -4.093 -4.820 1.00 92.56 91 THR A CA 1
ATOM 754 C C . THR A 1 91 ? -1.208 -4.921 -6.079 1.00 92.56 91 THR A C 1
ATOM 756 O O . THR A 1 91 ? -0.259 -5.380 -6.713 1.00 92.56 91 THR A O 1
ATOM 759 N N . ILE A 1 92 ? -2.474 -5.084 -6.477 1.00 92.56 92 ILE A N 1
ATOM 760 C CA . ILE A 1 92 ? -2.857 -5.888 -7.650 1.00 92.56 92 ILE A CA 1
ATOM 761 C C . ILE A 1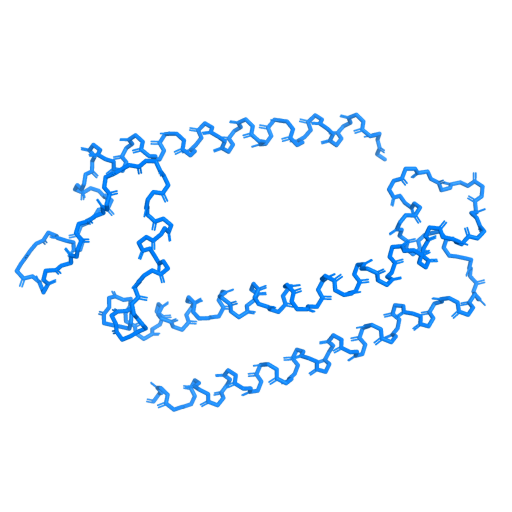 92 ? -2.302 -5.287 -8.940 1.00 92.56 92 ILE A C 1
ATOM 763 O O . ILE A 1 92 ? -1.922 -6.033 -9.835 1.00 92.56 92 ILE A O 1
ATOM 767 N N . CYS A 1 93 ? -2.236 -3.961 -9.049 1.00 92.12 93 CYS A N 1
ATOM 768 C CA . CYS A 1 93 ? -1.792 -3.305 -10.271 1.00 92.12 93 CYS A CA 1
ATOM 769 C C . CYS A 1 93 ? -0.287 -3.022 -10.300 1.00 92.12 93 CYS A C 1
ATOM 771 O O . CYS A 1 93 ? 0.367 -3.267 -11.313 1.00 92.12 93 CYS A O 1
ATOM 773 N N . SER A 1 94 ? 0.275 -2.484 -9.215 1.00 91.06 94 SER A N 1
ATOM 774 C CA . SER A 1 94 ? 1.669 -2.024 -9.190 1.00 91.06 94 SER A CA 1
ATOM 775 C C . SER A 1 94 ? 2.662 -3.173 -9.272 1.00 91.06 94 SER A C 1
ATOM 777 O O . SER A 1 94 ? 3.647 -3.043 -9.987 1.00 91.06 94 SER A O 1
ATOM 779 N N . VAL A 1 95 ? 2.397 -4.308 -8.616 1.00 92.31 95 VAL A N 1
ATOM 780 C CA . VAL A 1 95 ? 3.306 -5.462 -8.611 1.00 92.31 95 VAL A CA 1
ATOM 781 C C . VAL A 1 95 ? 3.505 -6.035 -10.022 1.00 92.31 95 VAL A C 1
ATOM 783 O O . VAL A 1 95 ? 4.648 -6.064 -10.480 1.00 92.31 95 VAL A O 1
ATOM 786 N N . PRO A 1 96 ? 2.457 -6.443 -10.767 1.00 91.56 96 PRO A N 1
ATOM 787 C CA . PRO A 1 96 ? 2.643 -6.965 -12.119 1.00 91.56 96 PRO A CA 1
ATOM 788 C C . PRO A 1 96 ? 3.121 -5.886 -13.095 1.00 91.56 96 PRO A C 1
ATOM 790 O O . PRO A 1 96 ? 3.964 -6.167 -13.943 1.00 91.56 96 PRO A O 1
ATOM 793 N N . CYS A 1 97 ? 2.639 -4.645 -12.961 1.00 91.19 97 CYS A N 1
ATOM 794 C CA . CYS A 1 97 ? 3.080 -3.544 -13.811 1.00 91.19 97 CYS A CA 1
ATOM 795 C C . CYS A 1 97 ? 4.578 -3.273 -13.624 1.00 91.19 97 CYS A C 1
ATOM 797 O O . CYS A 1 97 ? 5.302 -3.203 -14.608 1.00 91.19 97 CYS A O 1
ATOM 799 N N . ALA A 1 98 ? 5.077 -3.224 -12.386 1.00 90.62 98 ALA A N 1
ATOM 800 C CA . ALA A 1 98 ? 6.500 -3.064 -12.099 1.00 90.62 98 ALA A CA 1
ATOM 801 C C . ALA A 1 98 ? 7.327 -4.237 -12.646 1.00 90.62 98 ALA A C 1
ATOM 803 O O . ALA A 1 98 ? 8.351 -4.008 -13.287 1.00 90.62 98 ALA A O 1
ATOM 804 N N . LEU A 1 99 ? 6.862 -5.478 -12.464 1.00 91.19 99 LEU A N 1
ATOM 805 C CA . LEU A 1 99 ? 7.545 -6.666 -12.986 1.00 91.19 99 LEU A CA 1
ATOM 806 C C . LEU A 1 99 ? 7.673 -6.665 -14.516 1.00 91.19 99 LEU A C 1
ATOM 808 O O . LEU A 1 99 ? 8.653 -7.193 -15.031 1.00 91.19 99 LEU A O 1
ATOM 812 N N . ILE A 1 100 ? 6.722 -6.069 -15.241 1.00 89.75 100 ILE A N 1
ATOM 813 C CA . ILE A 1 100 ? 6.758 -5.974 -16.708 1.00 89.75 100 ILE A CA 1
ATOM 814 C C . ILE A 1 100 ? 7.530 -4.729 -17.164 1.00 89.75 100 ILE A C 1
ATOM 816 O O . ILE A 1 100 ? 8.373 -4.810 -18.054 1.00 89.75 100 ILE A O 1
ATOM 820 N N . LEU A 1 101 ? 7.268 -3.565 -16.567 1.00 88.56 101 LEU A N 1
ATOM 821 C CA . LEU A 1 101 ? 7.825 -2.288 -17.016 1.00 88.56 101 LEU A CA 1
ATOM 822 C C . LEU A 1 101 ? 9.310 -2.144 -16.686 1.00 88.56 101 LEU A C 1
ATOM 824 O O . LEU A 1 101 ? 10.064 -1.691 -17.542 1.00 88.56 101 LEU A O 1
ATOM 828 N N . ILE A 1 102 ? 9.753 -2.552 -15.491 1.00 88.81 102 ILE A N 1
ATOM 829 C CA . ILE A 1 102 ? 11.162 -2.431 -15.081 1.00 88.81 102 ILE A CA 1
ATOM 830 C C . ILE A 1 102 ? 12.111 -3.108 -16.087 1.00 88.81 102 ILE A C 1
ATOM 832 O O . ILE A 1 102 ? 13.028 -2.431 -16.554 1.00 88.81 102 ILE A O 1
ATOM 836 N N . PRO A 1 103 ? 11.924 -4.383 -16.491 1.00 87.19 103 PRO A N 1
ATOM 837 C CA . PRO A 1 103 ? 12.808 -5.003 -17.477 1.00 87.19 103 PRO A CA 1
ATOM 838 C C . PRO A 1 103 ? 12.651 -4.400 -18.878 1.00 87.19 103 PRO A C 1
ATOM 840 O O . PRO A 1 103 ? 13.640 -4.278 -19.603 1.00 87.19 103 PRO A O 1
ATOM 843 N N . VAL A 1 104 ? 11.444 -3.979 -19.277 1.00 87.06 104 VAL A N 1
ATOM 844 C CA . VAL A 1 104 ? 11.224 -3.321 -20.579 1.00 87.06 104 VAL A CA 1
ATOM 845 C C . VAL A 1 104 ? 12.004 -2.008 -20.674 1.00 87.06 104 VAL A C 1
ATOM 847 O O . VAL A 1 104 ? 12.596 -1.724 -21.721 1.00 87.06 104 VAL A O 1
ATOM 850 N N . TYR A 1 105 ? 12.038 -1.242 -19.581 1.00 87.00 105 TYR A N 1
ATOM 851 C CA . TYR A 1 105 ? 12.803 -0.005 -19.468 1.00 87.00 105 TYR A CA 1
ATOM 852 C C . TYR A 1 105 ? 14.304 -0.275 -19.357 1.00 87.00 105 TYR A C 1
ATOM 854 O O . TYR A 1 105 ? 15.073 0.304 -20.118 1.00 87.00 105 TYR A O 1
ATOM 862 N N . ALA A 1 106 ? 14.731 -1.214 -18.510 1.00 83.06 106 ALA A N 1
ATOM 863 C CA . ALA A 1 106 ? 16.148 -1.511 -18.292 1.00 83.06 106 ALA A CA 1
ATOM 864 C C . ALA A 1 106 ? 16.857 -2.106 -19.524 1.00 83.06 106 ALA A C 1
ATOM 866 O O . ALA A 1 106 ? 18.048 -1.888 -19.718 1.00 83.06 106 ALA A O 1
ATOM 867 N N . THR A 1 107 ? 16.139 -2.845 -20.375 1.00 82.88 107 THR A N 1
ATOM 868 C CA . THR A 1 107 ? 16.700 -3.457 -21.596 1.00 82.88 107 THR A CA 1
ATOM 869 C C . THR A 1 107 ? 16.681 -2.528 -22.813 1.00 82.88 107 THR A C 1
ATOM 871 O O . THR A 1 107 ? 16.993 -2.971 -23.926 1.00 82.88 107 THR A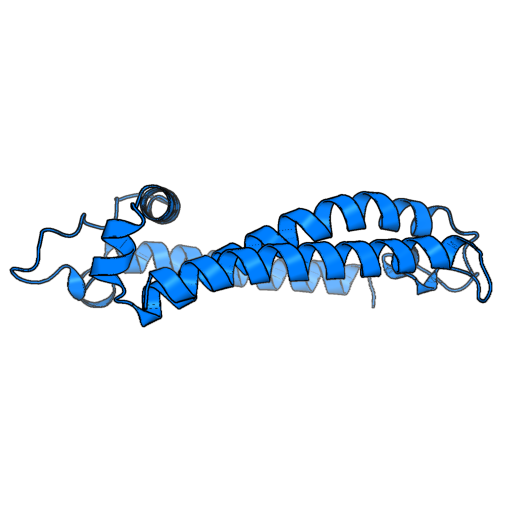 O 1
ATOM 874 N N . ALA A 1 108 ? 16.220 -1.280 -22.669 1.00 77.56 108 ALA A N 1
ATOM 875 C CA . ALA A 1 108 ? 16.192 -0.327 -23.774 1.00 77.56 108 ALA A CA 1
ATOM 876 C C . ALA A 1 108 ? 17.619 0.144 -24.105 1.00 77.56 108 ALA A C 1
ATOM 878 O O . ALA A 1 108 ? 18.426 0.310 -23.188 1.00 77.56 108 ALA A O 1
ATOM 879 N N . PRO A 1 109 ? 17.961 0.332 -25.398 1.00 70.12 109 PRO A N 1
ATOM 880 C CA . PRO A 1 109 ? 19.255 0.883 -25.780 1.00 70.12 109 PRO A CA 1
ATOM 881 C C . PRO A 1 109 ? 19.350 2.297 -25.206 1.00 70.12 109 PRO A C 1
ATOM 883 O O . PRO A 1 109 ? 18.659 3.203 -25.671 1.00 70.12 109 PRO A O 1
ATOM 886 N N . SER A 1 110 ? 20.145 2.431 -24.146 1.00 65.44 110 SER A N 1
ATOM 887 C CA . SER A 1 110 ? 20.207 3.636 -23.328 1.00 65.44 110 SER A CA 1
ATOM 888 C C . SER A 1 110 ? 20.540 4.844 -24.193 1.00 65.44 110 SER A C 1
ATOM 890 O O . SER A 1 110 ? 21.515 4.827 -24.949 1.00 65.44 110 SER A O 1
ATOM 892 N N . SER A 1 111 ? 19.760 5.915 -24.068 1.00 63.88 111 SER A N 1
ATOM 893 C CA . SER A 1 111 ? 20.219 7.224 -24.521 1.00 63.88 111 SER A CA 1
ATOM 894 C C . SER A 1 111 ? 21.413 7.628 -23.646 1.00 63.88 111 SER A C 1
ATOM 896 O O . SER A 1 111 ? 21.452 7.334 -22.450 1.00 63.88 111 SER A O 1
ATOM 898 N N . ALA A 1 112 ? 22.428 8.262 -24.242 1.00 62.59 112 ALA A N 1
ATOM 899 C CA . ALA A 1 112 ? 23.731 8.517 -23.610 1.00 62.59 112 ALA A CA 1
ATOM 900 C C . ALA A 1 112 ? 23.691 9.417 -22.349 1.00 62.59 112 ALA A C 1
ATOM 902 O O . ALA A 1 112 ? 24.732 9.670 -21.749 1.00 62.59 112 ALA A O 1
ATOM 903 N N . TYR A 1 113 ? 22.505 9.889 -21.951 1.00 65.88 113 TYR A N 1
ATOM 904 C CA . TYR A 1 113 ? 22.280 10.882 -20.899 1.00 65.88 113 TYR A CA 1
ATOM 905 C C . TYR A 1 113 ? 21.366 10.395 -19.762 1.00 65.88 113 TYR A C 1
ATOM 907 O O . TYR A 1 113 ? 20.955 11.207 -18.938 1.00 65.88 113 TYR A O 1
ATOM 915 N N . VAL A 1 114 ? 21.029 9.101 -19.708 1.00 69.00 114 VAL A N 1
ATOM 916 C CA . VAL A 1 114 ? 20.155 8.528 -18.669 1.00 69.00 114 VAL A CA 1
ATOM 917 C C . VAL A 1 114 ? 20.998 7.783 -17.636 1.00 69.00 114 VAL A C 1
ATOM 919 O O . VAL A 1 114 ? 21.745 6.868 -17.976 1.00 69.00 114 VAL A O 1
ATOM 922 N N . TYR A 1 115 ? 20.872 8.162 -16.360 1.00 70.56 115 TYR A N 1
ATOM 923 C CA . TYR A 1 115 ? 21.656 7.581 -15.264 1.00 70.56 115 TYR A CA 1
ATOM 924 C C . TYR A 1 115 ? 20.777 7.195 -14.066 1.00 70.56 115 TYR A C 1
ATOM 926 O O . TYR A 1 115 ? 19.720 7.773 -13.817 1.00 70.56 115 TYR A O 1
ATOM 934 N N . ASN A 1 116 ? 21.262 6.257 -13.246 1.00 77.88 116 ASN A N 1
ATOM 935 C CA . ASN A 1 116 ? 20.617 5.829 -11.998 1.00 77.88 116 ASN A CA 1
ATOM 936 C C . ASN A 1 116 ? 19.171 5.328 -12.214 1.00 77.88 116 ASN A C 1
ATOM 938 O O . ASN A 1 116 ? 18.927 4.449 -13.037 1.00 77.88 116 ASN A O 1
ATOM 942 N N . PHE A 1 117 ? 18.210 5.867 -11.459 1.00 71.94 117 PHE A N 1
ATOM 943 C CA . PHE A 1 117 ? 16.809 5.437 -11.456 1.00 71.94 117 PHE A CA 1
ATOM 944 C C . PHE A 1 117 ? 16.061 5.783 -12.752 1.00 71.94 117 PHE A C 1
ATOM 946 O O . PHE A 1 117 ? 15.034 5.182 -13.057 1.00 71.94 117 PHE A O 1
ATOM 953 N N . GLU A 1 118 ? 16.586 6.722 -13.542 1.00 74.44 118 GLU A N 1
ATOM 954 C CA . GLU A 1 118 ? 15.978 7.134 -14.809 1.00 74.44 118 GLU A CA 1
ATOM 955 C C . GLU A 1 118 ? 16.038 6.008 -15.858 1.00 74.44 118 GLU A C 1
ATOM 957 O O . GLU A 1 118 ? 15.183 5.952 -16.743 1.00 74.44 118 GLU A O 1
ATOM 962 N N . VAL A 1 119 ? 16.959 5.046 -15.696 1.00 76.69 119 VAL A N 1
ATOM 963 C CA . VAL A 1 119 ? 17.059 3.824 -16.519 1.00 76.69 119 VAL A CA 1
ATOM 964 C C . VAL A 1 119 ? 15.817 2.937 -16.371 1.00 76.69 119 VAL A C 1
ATOM 966 O O . VAL A 1 119 ? 15.392 2.291 -17.327 1.00 76.69 119 VAL A O 1
ATOM 969 N N . ALA A 1 120 ? 15.193 2.934 -15.189 1.00 79.06 120 ALA A N 1
ATOM 970 C CA . ALA A 1 120 ? 13.964 2.194 -14.903 1.00 79.06 120 ALA A CA 1
ATOM 971 C C . ALA A 1 120 ? 12.698 3.023 -15.190 1.00 79.06 120 ALA A C 1
ATOM 973 O O . ALA A 1 120 ? 11.630 2.739 -14.649 1.00 79.06 120 ALA A O 1
ATOM 974 N N . SER A 1 121 ? 12.808 4.063 -16.019 1.00 80.94 121 SER A N 1
ATOM 975 C CA . SER A 1 121 ? 11.704 4.951 -16.371 1.00 80.94 121 SER A CA 1
ATOM 976 C C . SER A 1 121 ? 11.533 5.056 -17.885 1.00 80.94 121 SER A C 1
ATOM 978 O O . SER A 1 121 ? 12.412 4.684 -18.663 1.00 80.94 121 SER A O 1
ATOM 980 N N . MET A 1 122 ? 10.405 5.628 -18.312 1.00 80.81 122 MET A N 1
ATOM 981 C CA . MET A 1 122 ? 10.125 5.880 -19.729 1.00 80.81 122 MET A CA 1
ATOM 982 C C . MET A 1 122 ? 11.177 6.786 -20.394 1.00 80.81 122 MET A C 1
ATOM 984 O O . MET A 1 122 ? 11.327 6.726 -21.610 1.00 80.81 122 MET A O 1
ATOM 988 N N . ALA A 1 123 ? 11.953 7.557 -19.617 1.00 80.38 123 ALA A N 1
ATOM 989 C CA . ALA A 1 123 ? 13.048 8.385 -20.126 1.00 80.38 123 ALA A CA 1
ATOM 990 C C . ALA A 1 123 ? 14.144 7.572 -20.842 1.00 80.38 123 ALA A C 1
ATOM 992 O O . ALA A 1 123 ? 14.845 8.112 -21.696 1.00 80.38 123 ALA A O 1
ATOM 993 N N . ASN A 1 124 ? 14.271 6.275 -20.533 1.00 81.06 124 ASN A N 1
ATOM 994 C CA . ASN A 1 124 ? 15.229 5.390 -21.193 1.00 81.06 124 ASN A CA 1
ATOM 995 C C . ASN A 1 124 ? 14.751 4.870 -22.566 1.00 81.06 124 ASN A C 1
ATOM 997 O O . ASN A 1 124 ? 15.529 4.279 -23.313 1.00 81.06 124 ASN A O 1
ATOM 1001 N N . ILE A 1 125 ? 13.471 5.046 -22.918 1.00 79.94 125 ILE A N 1
ATOM 1002 C CA . ILE A 1 125 ? 12.928 4.567 -24.195 1.00 79.94 125 ILE A CA 1
ATOM 1003 C C . ILE A 1 125 ?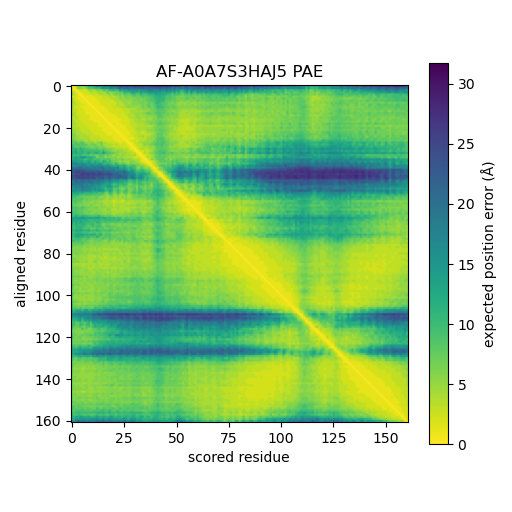 13.142 5.622 -25.288 1.00 79.94 125 ILE A C 1
ATOM 1005 O O . ILE A 1 125 ? 12.812 6.792 -25.120 1.00 79.94 125 ILE A O 1
ATOM 1009 N N . ASN A 1 126 ? 13.646 5.193 -26.449 1.00 76.75 126 ASN A N 1
ATOM 1010 C CA . ASN A 1 126 ? 13.785 6.068 -27.612 1.00 76.75 126 ASN A CA 1
ATOM 1011 C C . ASN A 1 126 ? 12.413 6.501 -28.171 1.00 76.75 126 ASN A C 1
ATOM 1013 O O . ASN A 1 126 ? 11.464 5.709 -28.219 1.00 76.75 126 ASN A O 1
ATOM 1017 N N . HIS A 1 127 ? 12.329 7.742 -28.651 1.00 68.25 127 HIS A N 1
ATOM 1018 C CA . HIS A 1 127 ? 11.134 8.267 -29.307 1.00 68.25 127 HIS A CA 1
ATOM 1019 C C . HIS A 1 127 ? 10.851 7.411 -30.562 1.00 68.25 127 HIS A C 1
ATOM 1021 O O . HIS A 1 127 ? 11.770 7.120 -31.322 1.00 68.25 127 HIS A O 1
ATOM 1027 N N . ASN A 1 128 ? 9.601 6.961 -30.749 1.00 68.88 128 ASN A N 1
ATOM 1028 C CA . ASN A 1 128 ? 9.152 5.982 -31.766 1.00 68.88 128 ASN A CA 1
ATOM 1029 C C . ASN A 1 128 ? 9.525 4.495 -31.562 1.00 68.88 128 ASN A C 1
ATOM 1031 O O . ASN A 1 128 ? 9.379 3.688 -32.480 1.00 68.88 128 ASN A O 1
ATOM 1035 N N . GLY A 1 129 ? 9.938 4.071 -30.366 1.00 71.56 129 GLY A N 1
ATOM 1036 C CA . GLY A 1 129 ? 10.145 2.645 -30.091 1.00 71.56 129 GLY A CA 1
ATOM 1037 C C . GLY A 1 129 ? 8.841 1.851 -29.906 1.00 71.56 129 GLY A C 1
ATOM 1038 O O . GLY A 1 129 ? 7.978 2.243 -29.122 1.00 71.56 129 GLY A O 1
ATOM 1039 N N . HIS A 1 130 ? 8.746 0.649 -30.495 1.00 80.12 130 HIS A N 1
ATOM 1040 C CA . HIS A 1 130 ? 7.652 -0.312 -30.234 1.00 80.12 130 HIS A CA 1
ATOM 1041 C C . HIS A 1 130 ? 7.470 -0.656 -28.740 1.00 80.12 130 HIS A C 1
ATOM 1043 O O . HIS A 1 130 ? 6.408 -1.107 -28.326 1.00 80.12 130 HIS A O 1
ATOM 1049 N N . ARG A 1 131 ? 8.488 -0.405 -27.908 1.00 80.06 131 ARG A N 1
ATOM 1050 C CA . ARG A 1 131 ? 8.476 -0.626 -26.454 1.00 80.06 131 ARG A CA 1
ATOM 1051 C C . ARG A 1 131 ? 7.502 0.285 -25.696 1.00 80.06 131 ARG A C 1
ATOM 1053 O O . ARG A 1 131 ? 7.109 -0.068 -24.590 1.00 80.06 131 ARG A O 1
ATOM 1060 N N . LEU A 1 132 ? 7.066 1.404 -26.289 1.00 84.19 132 LEU A N 1
ATOM 1061 C CA . LEU A 1 132 ? 6.039 2.286 -25.711 1.00 84.19 132 LEU A CA 1
ATOM 1062 C C . LEU A 1 132 ? 4.653 1.620 -25.633 1.00 84.19 132 LEU A C 1
ATOM 1064 O O . LEU A 1 132 ? 3.801 2.063 -24.866 1.00 84.19 132 LEU A O 1
ATOM 1068 N N . TRP A 1 133 ? 4.436 0.517 -26.357 1.00 89.06 133 TRP A N 1
ATOM 1069 C CA . TRP A 1 133 ? 3.205 -0.265 -26.242 1.00 89.06 133 TRP A CA 1
ATOM 1070 C C . TRP A 1 133 ? 3.060 -0.969 -24.891 1.00 89.06 133 TRP A C 1
ATOM 1072 O O . TRP A 1 133 ? 1.937 -1.160 -24.437 1.00 89.06 133 TRP A O 1
ATOM 1082 N N . ALA A 1 134 ? 4.158 -1.319 -24.215 1.00 88.69 134 ALA A N 1
ATOM 1083 C CA . ALA A 1 134 ? 4.095 -1.977 -22.910 1.00 88.69 134 ALA A CA 1
ATOM 1084 C C . ALA A 1 134 ? 3.408 -1.105 -21.835 1.00 88.69 134 ALA A C 1
ATOM 1086 O O . ALA A 1 134 ? 2.400 -1.551 -21.284 1.00 88.69 134 ALA A O 1
ATOM 1087 N N . PRO A 1 135 ? 3.849 0.144 -21.562 1.00 90.06 135 PRO A N 1
ATOM 1088 C CA . PRO A 1 135 ? 3.144 1.013 -20.622 1.00 90.06 135 PRO A CA 1
ATOM 1089 C C . PRO A 1 135 ? 1.727 1.362 -21.082 1.00 90.06 135 PRO A C 1
ATOM 1091 O O . PRO A 1 135 ? 0.846 1.492 -20.238 1.00 90.06 135 PRO A O 1
ATOM 1094 N N . PHE A 1 136 ? 1.483 1.462 -22.393 1.00 91.31 136 PHE A N 1
ATOM 1095 C CA . PHE A 1 136 ? 0.140 1.675 -22.932 1.00 91.31 136 PHE A CA 1
ATOM 1096 C C . PHE A 1 136 ? -0.804 0.523 -22.559 1.00 91.31 136 PHE A C 1
ATOM 1098 O O . PHE A 1 136 ? -1.833 0.752 -21.931 1.00 91.31 136 PHE A O 1
ATOM 1105 N N . VAL A 1 137 ? -0.436 -0.726 -22.859 1.00 92.31 137 VAL A N 1
ATOM 1106 C CA . VAL A 1 137 ? -1.243 -1.908 -22.513 1.00 92.31 137 VAL A CA 1
ATOM 1107 C C . VAL A 1 137 ? -1.428 -2.022 -20.998 1.00 92.31 137 VAL A C 1
ATOM 1109 O O . VAL A 1 137 ? -2.544 -2.257 -20.536 1.00 92.31 137 VAL A O 1
ATOM 1112 N N . CYS A 1 138 ? -0.373 -1.794 -20.211 1.00 91.75 138 CYS A N 1
ATOM 1113 C CA . CYS A 1 138 ? -0.471 -1.793 -18.752 1.00 91.75 138 CYS A CA 1
ATOM 1114 C C . CYS A 1 138 ? -1.428 -0.714 -18.225 1.00 91.75 138 CYS A C 1
ATOM 1116 O O . CYS A 1 138 ? -2.159 -0.984 -17.275 1.00 91.75 138 CYS A O 1
ATOM 1118 N N . ALA A 1 139 ? -1.477 0.470 -18.843 1.00 92.94 139 ALA A N 1
ATOM 1119 C CA . ALA A 1 139 ? -2.423 1.521 -18.474 1.00 92.94 139 ALA A CA 1
ATOM 1120 C C . ALA A 1 139 ? -3.877 1.113 -18.766 1.00 92.94 139 ALA A C 1
ATOM 1122 O O . ALA A 1 139 ? -4.733 1.282 -17.904 1.00 92.94 139 ALA A O 1
ATOM 1123 N N . TYR A 1 140 ? -4.159 0.503 -19.922 1.00 93.88 140 TYR A N 1
ATOM 1124 C CA . TYR A 1 140 ? -5.507 -0.004 -20.222 1.00 93.88 140 TYR A CA 1
ATOM 1125 C C . TYR A 1 140 ? -5.932 -1.126 -19.272 1.00 93.88 140 TYR A C 1
ATOM 1127 O O . TYR A 1 140 ? -7.060 -1.119 -18.780 1.00 93.88 140 TYR A O 1
ATOM 1135 N N . LEU A 1 141 ? -5.028 -2.064 -18.969 1.00 93.19 141 LEU A N 1
ATOM 1136 C CA . LEU A 1 141 ? -5.282 -3.114 -17.981 1.00 93.19 141 LEU A CA 1
ATOM 1137 C C . LEU A 1 141 ? -5.540 -2.523 -16.592 1.00 93.19 141 LEU A C 1
ATOM 1139 O O . LEU A 1 141 ? -6.486 -2.934 -15.926 1.00 93.19 141 LEU A O 1
ATOM 1143 N N . PHE A 1 142 ? -4.752 -1.527 -16.180 1.00 93.44 142 PHE A N 1
ATOM 1144 C CA . PHE A 1 142 ? -4.972 -0.793 -14.936 1.00 93.44 142 PHE A CA 1
ATOM 1145 C C . PHE A 1 142 ? -6.364 -0.163 -14.900 1.00 93.44 142 PHE A C 1
ATOM 1147 O O . PHE A 1 142 ? -7.095 -0.363 -13.934 1.00 93.44 142 PHE A O 1
ATOM 1154 N N . THR A 1 143 ? -6.754 0.557 -15.956 1.00 94.50 143 THR A N 1
ATOM 1155 C CA . THR A 1 143 ? -8.073 1.190 -16.047 1.00 94.50 143 THR A CA 1
ATOM 1156 C C . THR A 1 143 ? -9.191 0.155 -15.980 1.00 94.50 143 THR A C 1
ATOM 1158 O O . THR A 1 143 ? -10.163 0.361 -15.260 1.00 94.50 143 THR A O 1
ATOM 1161 N N . PHE A 1 144 ? -9.053 -0.979 -16.668 1.00 94.75 144 PHE A N 1
ATOM 1162 C CA . PHE A 1 144 ? -10.053 -2.044 -16.632 1.00 94.75 144 PHE A CA 1
ATOM 1163 C C . PHE A 1 144 ? -10.189 -2.666 -15.235 1.00 94.75 144 PHE A C 1
ATOM 1165 O O . PHE A 1 144 ? -11.298 -2.795 -14.722 1.00 94.75 144 PHE A O 1
ATOM 1172 N N . VAL A 1 145 ? -9.069 -2.994 -14.581 1.00 93.88 145 VAL A N 1
ATOM 1173 C CA . VAL A 1 145 ? -9.062 -3.531 -13.209 1.00 93.88 145 VAL A CA 1
ATOM 1174 C C . VAL A 1 145 ? -9.631 -2.514 -12.222 1.00 93.88 145 VAL A C 1
ATOM 1176 O O . VAL A 1 145 ? -10.421 -2.885 -11.355 1.00 93.88 145 VAL A O 1
ATOM 1179 N N . PHE A 1 146 ? -9.284 -1.235 -12.374 1.00 94.12 146 PHE A N 1
ATOM 1180 C CA . PHE A 1 146 ? -9.837 -0.147 -11.574 1.00 94.12 146 PHE A CA 1
ATOM 1181 C C . PHE A 1 146 ? -11.360 -0.076 -11.716 1.00 94.12 146 PHE A C 1
ATOM 1183 O O . PHE A 1 146 ? -12.059 -0.108 -10.707 1.00 94.12 146 PHE A O 1
ATOM 1190 N N . LEU A 1 147 ? -11.874 -0.045 -12.951 1.00 94.94 147 LEU A N 1
ATOM 1191 C CA . LEU A 1 147 ? -13.312 0.020 -13.233 1.00 94.94 147 LEU A CA 1
ATOM 1192 C C . LEU A 1 147 ? -14.065 -1.220 -12.729 1.00 94.94 147 LEU A C 1
ATOM 1194 O O . LEU A 1 147 ? -15.167 -1.103 -12.200 1.00 94.94 147 LEU A O 1
ATOM 1198 N N . TYR A 1 148 ? -13.468 -2.405 -12.840 1.00 93.94 148 TYR A N 1
ATOM 1199 C CA . TYR A 1 148 ? -14.055 -3.631 -12.309 1.00 93.94 148 TYR A CA 1
ATOM 1200 C C . TYR A 1 148 ? -14.132 -3.616 -10.777 1.00 93.94 148 TYR A C 1
ATOM 1202 O O . TYR A 1 148 ? -15.182 -3.893 -10.196 1.00 93.94 148 TYR A O 1
ATOM 1210 N N . LEU A 1 149 ? -13.027 -3.274 -10.106 1.00 92.44 149 LEU A N 1
ATOM 1211 C CA . LEU A 1 149 ? -12.984 -3.268 -8.647 1.00 92.44 149 LEU A CA 1
ATOM 1212 C C . LEU A 1 149 ? -13.872 -2.159 -8.066 1.00 92.44 149 LEU A C 1
ATOM 1214 O O . LEU A 1 149 ? -14.551 -2.409 -7.074 1.00 92.44 149 LEU A O 1
ATOM 1218 N N . ILE A 1 150 ? -13.901 -0.962 -8.669 1.00 93.94 150 ILE A N 1
ATOM 1219 C CA . ILE A 1 150 ? -14.759 0.131 -8.185 1.00 93.94 150 ILE A CA 1
ATOM 1220 C C . ILE A 1 150 ? -16.237 -0.211 -8.358 1.00 93.94 150 ILE A C 1
ATOM 1222 O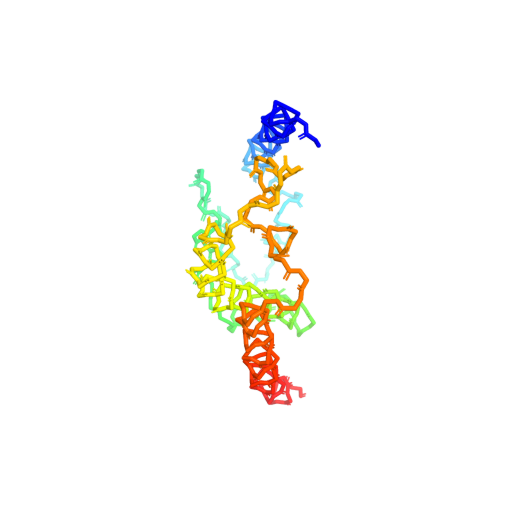 O . ILE A 1 150 ? -17.020 0.067 -7.458 1.00 93.94 150 ILE A O 1
ATOM 1226 N N . HIS A 1 151 ? -16.620 -0.858 -9.463 1.00 92.88 151 HIS A N 1
ATOM 1227 C CA . HIS A 1 151 ? -17.997 -1.295 -9.669 1.00 92.88 151 HIS A CA 1
ATOM 1228 C C . HIS A 1 151 ? -18.420 -2.307 -8.600 1.00 92.88 151 HIS A C 1
ATOM 1230 O O . HIS A 1 151 ? -19.467 -2.144 -7.979 1.00 92.88 151 HIS A O 1
ATOM 1236 N N . LYS A 1 152 ? -17.554 -3.282 -8.302 1.00 90.38 152 LYS A N 1
ATOM 1237 C CA . LYS A 1 152 ? -17.790 -4.269 -7.244 1.00 90.38 152 LYS A CA 1
ATOM 1238 C C . LYS A 1 152 ? -17.944 -3.635 -5.856 1.00 90.38 152 LYS A C 1
ATOM 1240 O O . LYS A 1 152 ? -18.822 -4.035 -5.095 1.00 90.38 152 LYS A O 1
ATOM 1245 N N . GLU A 1 153 ? -17.101 -2.665 -5.505 1.00 89.94 153 GLU A N 1
ATOM 1246 C CA . GLU A 1 153 ? -17.259 -1.942 -4.236 1.00 89.94 153 GLU A CA 1
ATOM 1247 C C . GLU A 1 153 ? -18.524 -1.077 -4.235 1.00 89.94 153 GLU A C 1
ATOM 1249 O O . GLU A 1 153 ? -19.216 -1.010 -3.224 1.00 89.94 153 GLU A O 1
ATOM 1254 N N . TYR A 1 154 ? -18.875 -0.467 -5.369 1.00 90.50 154 TYR A N 1
ATOM 1255 C CA . TYR A 1 154 ? -20.079 0.350 -5.513 1.00 90.50 154 TYR A CA 1
ATOM 1256 C C . TYR A 1 154 ? -21.370 -0.440 -5.287 1.00 90.50 154 TYR A C 1
ATOM 1258 O O . TYR A 1 154 ? -22.245 0.028 -4.561 1.00 90.50 154 TYR A O 1
ATOM 1266 N N . GLU A 1 155 ? -21.477 -1.657 -5.825 1.00 90.00 155 GLU A N 1
ATOM 1267 C CA . GLU A 1 155 ? -22.612 -2.543 -5.536 1.00 90.00 155 GLU A CA 1
ATOM 1268 C C . GLU A 1 155 ? -22.725 -2.844 -4.039 1.00 90.00 155 GLU A C 1
ATOM 1270 O O . GLU A 1 155 ? -23.806 -2.754 -3.456 1.00 90.00 155 GLU A O 1
ATOM 1275 N N . ASN A 1 156 ? -21.596 -3.123 -3.387 1.00 84.94 156 ASN A N 1
ATOM 1276 C CA . ASN A 1 156 ? -21.573 -3.353 -1.951 1.00 84.94 156 ASN A CA 1
ATOM 1277 C C . ASN A 1 156 ? -21.968 -2.090 -1.159 1.00 84.94 156 ASN A C 1
ATOM 1279 O O . ASN A 1 156 ? -22.643 -2.191 -0.137 1.00 84.94 156 ASN A O 1
ATOM 1283 N N . PHE A 1 157 ? -21.584 -0.899 -1.627 1.00 85.00 157 PHE A N 1
ATOM 1284 C CA . PHE A 1 157 ? -21.987 0.367 -1.015 1.00 85.00 157 PHE A CA 1
ATOM 1285 C C . PHE A 1 157 ? -23.489 0.640 -1.138 1.00 85.00 157 PHE A C 1
ATOM 1287 O O . PHE A 1 157 ? -24.066 1.195 -0.206 1.00 85.00 157 PHE A O 1
ATOM 1294 N N . ILE A 1 158 ? -24.127 0.249 -2.246 1.00 87.62 158 ILE A N 1
ATOM 1295 C CA . ILE A 1 158 ? -25.582 0.380 -2.406 1.00 87.62 158 ILE A CA 1
ATOM 1296 C C . ILE A 1 158 ? -26.315 -0.528 -1.418 1.00 87.62 158 ILE A C 1
ATOM 1298 O O . ILE A 1 158 ? -27.283 -0.091 -0.813 1.00 87.62 158 ILE A O 1
ATOM 1302 N N . VAL A 1 159 ? -25.852 -1.766 -1.229 1.00 85.44 159 VAL A N 1
ATOM 1303 C CA . VAL A 1 159 ? -26.492 -2.726 -0.310 1.00 85.44 159 VAL A CA 1
ATOM 1304 C C . VAL A 1 159 ? -26.414 -2.274 1.153 1.00 85.44 159 VAL A C 1
ATOM 1306 O O . VAL A 1 159 ? -27.306 -2.578 1.938 1.00 85.44 159 VAL A O 1
ATOM 1309 N N . MET A 1 160 ? -25.351 -1.562 1.533 1.00 77.25 160 MET A N 1
ATOM 1310 C CA . MET A 1 160 ? -25.150 -1.076 2.904 1.00 77.25 160 MET A CA 1
ATOM 1311 C C . MET A 1 160 ? -25.882 0.236 3.223 1.00 77.25 160 MET A C 1
ATOM 1313 O O . MET A 1 160 ? -25.851 0.666 4.377 1.00 77.25 160 MET A O 1
ATOM 1317 N N . ARG A 1 161 ? -26.479 0.890 2.221 1.00 71.12 161 ARG A N 1
ATOM 1318 C CA . ARG A 1 161 ? -27.240 2.133 2.374 1.00 71.12 161 ARG A CA 1
ATOM 1319 C C . ARG A 1 161 ? -28.727 1.850 2.537 1.00 71.12 161 ARG A C 1
ATOM 1321 O O . ARG A 1 161 ? -29.321 2.513 3.413 1.00 71.12 161 ARG A O 1
#

Radius of gyration: 22.69 Å; Cα contacts (8 Å, |Δi|>4): 70; chains: 1; bounding box: 51×24×62 Å

Mean predicted aligned error: 8.33 Å

=== Feature glossary ===
A reading guide for the features in this record.

Start from the sequence.

  · Sequence gives the chain of amino acids in standard one-letter code (A=alanine, C=cysteine, …, Y=tyrosine), read N→C. It is the only feature that is directly encoded by the gene; all structural features are derived from the folded form of this sequence.

Fold it, and you get atomic coordinates and the backbone conformation that goes with them.

  · The mmCIF table is the protein's shape written out atom by atom. For each backbone N, Cα, C, and carbonyl O, it records an (x, y, z) coordinate triple in Å plus the residue type, chain letter, and residue number.

  · Backbone dihedral angles. Every residue except chain termini has a φ (preceding-C → N → Cα → C) and a ψ (N → Cα → C → next-N). They are reported in degrees following the IUPAC sign convention. Secondary structure is essentially a statement about which (φ, ψ) basin each residue occupies.

  · DSSP 8-state secondary structure assigns each residue one of H (α-helix), G (3₁₀-helix), I (π-helix), E (extended β-strand), B (isolated β-bridge), T (hydrogen-bonded turn), S (bend), or '-' (coil). The assignment is computed from backbone hydrogen-bond geometry via the Kabsch–Sander algorithm.

  · P-SEA three-state annotation labels each residue as helix, strand, or coil based purely on the geometry of the Cα trace. It serves as a fallback when the full backbone (and thus DSSP) is unavailable.

Summarize the fold with a handful of shape descriptors and a per-residue structural alphabet.

  · Radius of gyration (Rg) is the root-mean-square distance of Cα atoms from their centroid — a single number for overall size and compactness. A globular domain of N residues has Rg ≈ 2.2·N^0.38 Å; an extended or disordered chain has a much larger Rg. The Cα contact count is the number of residue pairs whose Cα atoms are within 8 Å and are more than four positions apart in sequence — a standard proxy for tertiary packing density. The bounding box is the smallest axis-aligned box enclosing all Cα atoms.

  · Foldseek's 3Di representation compresses backbone geometry into a per-residue letter drawn from a learned twenty-state alphabet. It captures the tertiary interaction pattern around each residue — which residues are packed against it in space, regardless of where they are in sequence.

  · Accessible surface area quantifies burial. A residue with SASA near zero is packed into the hydrophobic core; one with SASA >100 Å² sits on the surface. Computed here via the Shrake–Rupley numerical algorithm with a 1.4 Å probe.

Ask how reliable the model is.

  · For AlphaFold models, the B-factor field carries pLDDT — the model's own estimate of local accuracy on a 0–100 scale. Regions with pLDDT<50 should be treated as essentially unmodeled; they often correspond to intrinsically disordered segments.

  · For experimental (PDB) structures, the B-factor (temperature factor) quantifies the positional spread of each atom in the crystal — a combination of thermal vibration and static disorder — in units of Å². High B-factors mark flexible loops or poorly resolved regions; low B-factors mark the rigid, well-ordered core.

  · PAE(i, j) answers: if I align the predicted and true structures on residue i, how far off (in Å) do I expect residue j to be? A block-diagonal PAE matrix with low values on the blocks and high values off-diagonal is the signature of a multi-domain protein with confidently predicted domains but uncertain inter-domain orientation.

Place it in context: what it resembles, what it is annotated as, and how it looks.

  · Structural nearest neighbors (via Foldseek easy-search vs the PDB). Reported per hit: target PDB id, E-value, and alignment TM-score. A TM-score above ~0.5 is the conventional threshold for 'same fold'.

  · Functional annotations link the protein to curated databases. InterPro entries identify conserved domains and families by matching the sequence against member-database signatures (Pfam, PROSITE, CDD, …). Gene Ontology (GO) terms describe molecular function, biological process, and cellular component in a controlled vocabulary. CATH places the structure in a hierarchical fold classification (Class/Architecture/Topology/Homologous-superfamily). The organism is the source species.

  · Plot images: a contact map (which residues are close in 3D, as an N×N binary image), a Ramachandran scatter (backbone torsion angles, revealing secondary-structure composition at a glance), and — for AlphaFold structures — a PAE heatmap (pairwise prediction confidence).

  · Structure images are PyMOL renders from six orthogonal camera directions. Cartoon representation draws helices as coils and strands as arrows; sticks shows the backbone as bonds; surface shows the solvent-excluded envelope. Rainbow coloring maps sequence position to hue (blue→red, N→C); chain coloring assigns a distinct color per polypeptide.